Protein AF-V5JFY4-2-F1 (afdb_monomer_lite)

Structure (mmCIF, N/CA/C/O backbone):
data_AF-V5JFY4-2-F1
#
_entry.id   AF-V5JFY4-2-F1
#
loop_
_atom_site.group_PDB
_atom_site.id
_atom_site.type_symbol
_atom_site.label_atom_id
_atom_site.label_alt_id
_atom_site.label_comp_id
_atom_site.label_asym_id
_atom_site.label_entity_id
_atom_site.label_seq_id
_atom_site.pdbx_PDB_ins_code
_atom_site.Cartn_x
_atom_site.Cartn_y
_atom_site.Cartn_z
_atom_site.occupancy
_atom_site.B_iso_or_equiv
_atom_site.auth_seq_id
_atom_site.auth_comp_id
_atom_site.auth_asym_id
_atom_site.auth_atom_id
_atom_site.pdbx_PDB_model_num
ATOM 1 N N . MET A 1 1 ? 25.126 2.711 -32.275 1.00 79.56 1 MET A N 1
ATOM 2 C CA . MET A 1 1 ? 23.949 2.321 -31.471 1.00 79.56 1 MET A CA 1
ATOM 3 C C . MET A 1 1 ? 22.829 3.290 -31.817 1.00 79.56 1 MET A C 1
ATOM 5 O O . MET A 1 1 ? 23.099 4.485 -31.840 1.00 79.56 1 MET A O 1
ATOM 9 N N . LEU A 1 2 ? 21.651 2.792 -32.199 1.00 88.88 2 LEU A N 1
ATOM 10 C CA . LEU A 1 2 ? 20.474 3.613 -32.514 1.00 88.88 2 LEU A CA 1
ATOM 11 C C . LEU A 1 2 ? 19.658 3.813 -31.234 1.00 88.88 2 LEU A C 1
ATOM 13 O O . LEU A 1 2 ? 19.503 2.863 -30.476 1.00 88.88 2 LEU A O 1
ATOM 17 N N . PHE A 1 3 ? 19.175 5.033 -31.010 1.00 90.88 3 PHE A N 1
ATOM 18 C CA . PHE A 1 3 ? 18.247 5.355 -29.928 1.00 90.88 3 PHE A CA 1
ATOM 19 C C . PHE A 1 3 ? 16.815 5.276 -30.460 1.00 90.88 3 PHE A C 1
ATOM 21 O O . PHE A 1 3 ? 16.480 5.947 -31.441 1.00 90.88 3 PHE A O 1
ATOM 28 N N . TYR A 1 4 ? 15.979 4.479 -29.806 1.00 88.69 4 TYR A N 1
ATOM 29 C CA . TYR A 1 4 ? 14.564 4.305 -30.103 1.00 88.69 4 TYR A CA 1
ATOM 30 C C . TYR A 1 4 ? 13.740 4.935 -28.975 1.00 88.69 4 TYR A C 1
ATOM 32 O O . TYR A 1 4 ? 13.555 4.316 -27.929 1.00 88.69 4 TYR A O 1
ATOM 40 N N . PRO A 1 5 ? 13.186 6.149 -29.166 1.00 86.25 5 PRO A N 1
ATOM 41 C CA . PRO A 1 5 ? 12.528 6.898 -28.094 1.00 86.25 5 PRO A CA 1
ATOM 42 C C . PRO A 1 5 ? 11.414 6.138 -27.368 1.00 86.25 5 PRO A C 1
ATOM 44 O O . PRO A 1 5 ? 11.137 6.422 -26.212 1.00 86.25 5 PRO A O 1
ATOM 47 N N . LEU A 1 6 ? 10.762 5.188 -28.038 1.00 82.12 6 LEU A N 1
ATOM 48 C CA . LEU A 1 6 ? 9.670 4.408 -27.468 1.00 82.12 6 LEU A CA 1
ATOM 49 C C . LEU A 1 6 ? 10.151 3.408 -26.408 1.00 82.12 6 LEU A C 1
ATOM 51 O O . LEU A 1 6 ? 9.525 3.296 -25.357 1.00 82.12 6 LEU A O 1
ATOM 55 N N . THR A 1 7 ? 11.247 2.702 -26.686 1.00 86.50 7 THR A N 1
ATOM 56 C CA . THR A 1 7 ? 11.803 1.639 -25.834 1.00 86.50 7 THR A CA 1
ATOM 57 C C . THR A 1 7 ? 12.876 2.159 -24.889 1.00 86.50 7 THR A C 1
ATOM 59 O O . THR A 1 7 ? 13.037 1.607 -23.810 1.00 86.50 7 THR A O 1
ATOM 62 N N . ASP A 1 8 ? 13.576 3.226 -25.279 1.00 87.88 8 ASP A N 1
ATOM 63 C CA . ASP A 1 8 ? 14.792 3.692 -24.607 1.00 87.88 8 ASP A CA 1
ATOM 64 C C . ASP A 1 8 ? 14.541 4.922 -23.719 1.00 87.88 8 ASP A C 1
ATOM 66 O O . ASP A 1 8 ? 15.436 5.367 -22.998 1.00 87.88 8 ASP A O 1
ATOM 70 N N . THR A 1 9 ? 13.339 5.512 -23.767 1.00 87.75 9 THR A N 1
ATOM 71 C CA . THR A 1 9 ? 12.979 6.598 -22.844 1.00 87.75 9 THR A CA 1
ATOM 72 C C . THR A 1 9 ? 12.810 6.068 -21.422 1.00 87.75 9 THR A C 1
ATOM 74 O O . THR A 1 9 ? 12.339 4.954 -21.220 1.00 87.75 9 THR A O 1
ATOM 77 N N . LEU A 1 10 ? 13.158 6.874 -20.423 1.00 88.38 10 LEU A N 1
ATOM 78 C CA . LEU A 1 10 ? 12.886 6.562 -19.025 1.00 88.38 10 LEU A CA 1
ATOM 79 C C . LEU A 1 10 ? 11.553 7.202 -18.626 1.00 88.38 10 LEU A C 1
ATOM 81 O O . LEU A 1 10 ? 11.453 8.428 -18.528 1.00 88.38 10 LEU A O 1
ATOM 85 N N . LEU A 1 11 ? 10.527 6.383 -18.387 1.00 87.44 11 LEU A N 1
ATOM 86 C CA . LEU A 1 11 ? 9.214 6.880 -17.981 1.00 87.44 11 LEU A CA 1
ATOM 87 C C . LEU A 1 11 ? 9.279 7.449 -16.561 1.00 87.44 11 LEU A C 1
ATOM 89 O O . LEU A 1 11 ? 9.535 6.727 -15.596 1.00 87.44 11 LEU A O 1
ATOM 93 N N . GLY A 1 12 ? 9.023 8.752 -16.442 1.00 87.25 12 GLY A N 1
ATOM 94 C CA . GLY A 1 12 ? 8.991 9.446 -15.156 1.00 87.25 12 GLY A CA 1
ATOM 95 C C . GLY A 1 12 ? 7.821 9.011 -14.262 1.00 87.25 12 GLY A C 1
ATOM 96 O O . GLY A 1 12 ? 6.853 8.416 -14.757 1.00 87.25 12 GLY A O 1
ATOM 97 N N . PRO A 1 13 ? 7.888 9.336 -12.960 1.00 90.94 13 PRO A N 1
ATOM 98 C CA . PRO A 1 13 ? 6.873 8.940 -11.995 1.00 90.94 13 PRO A CA 1
ATOM 99 C C . PRO A 1 13 ? 5.524 9.625 -12.268 1.00 90.94 13 PRO A C 1
ATOM 101 O O . PRO A 1 13 ? 5.494 10.779 -12.710 1.00 90.94 13 PRO A O 1
ATOM 104 N N . PRO A 1 14 ? 4.395 8.949 -11.990 1.00 90.19 14 PRO A N 1
ATOM 105 C CA . PRO A 1 14 ? 3.082 9.576 -12.030 1.00 90.19 14 PRO A CA 1
ATOM 106 C C . PRO A 1 14 ? 2.874 10.530 -10.853 1.00 90.19 14 PRO A C 1
ATOM 108 O O . PRO A 1 14 ? 3.540 10.442 -9.821 1.00 90.19 14 PRO A O 1
ATOM 111 N N . VAL A 1 15 ? 1.880 11.405 -10.990 1.00 90.00 15 VAL A N 1
ATOM 112 C CA . VAL A 1 15 ? 1.373 12.198 -9.869 1.00 90.00 15 VAL A CA 1
ATOM 113 C C . VAL A 1 15 ? 0.395 11.330 -9.084 1.00 90.00 15 VAL A C 1
ATOM 115 O O . VAL A 1 15 ? -0.602 10.860 -9.637 1.00 90.00 15 VAL A O 1
ATOM 118 N N . VAL A 1 16 ? 0.681 11.119 -7.802 1.00 92.88 16 VAL A N 1
ATOM 119 C CA . VAL A 1 16 ? -0.110 10.265 -6.912 1.00 92.88 16 VAL A CA 1
ATOM 120 C C . VAL A 1 16 ? -0.730 11.113 -5.810 1.00 92.88 16 VAL A C 1
ATOM 122 O O . VAL A 1 16 ? -0.063 11.948 -5.201 1.00 92.88 16 VAL A O 1
ATOM 125 N N . SER A 1 17 ? -2.011 10.887 -5.532 1.00 91.25 17 SER A N 1
ATOM 126 C CA . SER A 1 17 ? -2.676 11.414 -4.345 1.00 91.25 17 SER A CA 1
ATOM 127 C C . SER A 1 17 ? -3.474 10.321 -3.642 1.00 91.25 17 SER A C 1
ATOM 129 O O . SER A 1 17 ? -4.113 9.476 -4.272 1.00 91.25 17 SER A O 1
ATOM 131 N N . VAL A 1 18 ? -3.411 10.334 -2.310 1.00 89.88 18 VAL A N 1
ATOM 132 C CA . VAL A 1 18 ? -4.139 9.409 -1.441 1.00 89.88 18 VAL A CA 1
ATOM 133 C C . VAL A 1 18 ? -5.014 10.235 -0.513 1.00 89.88 18 VAL A C 1
ATOM 135 O O . VAL A 1 18 ? -4.525 11.117 0.188 1.00 89.88 18 VAL A O 1
ATOM 138 N N . SER A 1 19 ? -6.314 9.963 -0.520 1.00 83.81 19 SER A N 1
ATOM 139 C CA . SER A 1 19 ? -7.289 10.622 0.353 1.00 83.81 19 SER A CA 1
ATOM 140 C C . SER A 1 19 ? -8.072 9.589 1.151 1.00 83.81 19 SER A C 1
ATOM 142 O O . SER A 1 19 ? -8.427 8.547 0.611 1.00 83.81 19 SER A O 1
ATOM 144 N N . GLY A 1 20 ? -8.371 9.864 2.418 1.00 76.31 20 GLY A N 1
ATOM 145 C CA . GLY A 1 20 ? -9.246 8.997 3.210 1.00 76.31 20 GLY A CA 1
ATOM 146 C C . GLY A 1 20 ? -10.721 9.187 2.838 1.00 76.31 20 GLY A C 1
ATOM 147 O O . GLY A 1 20 ? -11.193 10.3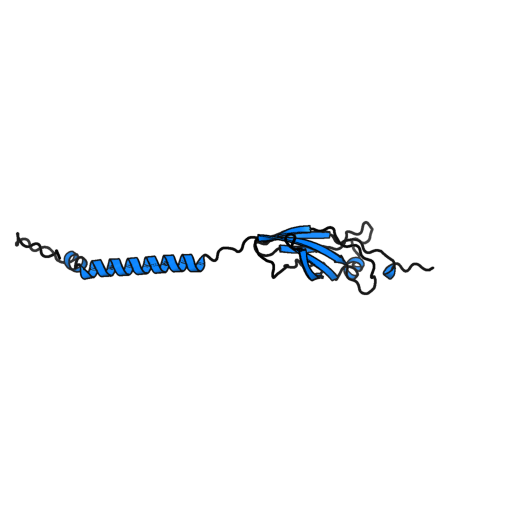17 2.757 1.00 76.31 20 GLY A O 1
ATOM 148 N N . CYS A 1 21 ? -11.460 8.091 2.659 1.00 76.31 21 CYS A N 1
ATOM 149 C CA . CYS A 1 21 ? -12.925 8.048 2.558 1.00 76.31 21 CYS A CA 1
ATOM 150 C C . CYS A 1 21 ? -13.581 7.363 3.772 1.00 76.31 21 CYS A C 1
ATOM 152 O O . CYS A 1 21 ? -14.615 6.714 3.656 1.00 76.31 21 CYS A O 1
ATOM 154 N N . GLY A 1 22 ? -12.977 7.498 4.958 1.00 70.25 22 GLY A N 1
ATOM 155 C CA . GLY A 1 22 ? -13.375 6.767 6.161 1.00 70.25 22 GLY A CA 1
ATOM 156 C C . GLY A 1 22 ? -12.650 5.426 6.216 1.00 70.25 22 GLY A C 1
ATOM 157 O O . GLY A 1 22 ? -11.446 5.386 6.457 1.00 70.25 22 GLY A O 1
ATOM 158 N N . ASN A 1 23 ? -13.346 4.322 5.958 1.00 71.50 23 ASN A N 1
ATOM 159 C CA . ASN A 1 23 ? -12.761 2.974 6.001 1.00 71.50 23 ASN A CA 1
ATOM 160 C C . ASN A 1 23 ? -11.947 2.590 4.749 1.00 71.50 23 ASN A C 1
ATOM 162 O O . ASN A 1 23 ? -11.378 1.503 4.701 1.00 71.50 23 ASN A O 1
ATOM 166 N N . CYS A 1 24 ? -11.895 3.462 3.744 1.00 74.44 24 CYS A N 1
ATOM 167 C CA . CYS A 1 24 ? -11.214 3.225 2.483 1.00 74.44 24 CYS A CA 1
ATOM 168 C C . CYS A 1 24 ? -10.196 4.341 2.205 1.00 74.44 24 CYS A C 1
ATOM 170 O O . CYS A 1 24 ? -10.541 5.517 2.275 1.00 74.44 24 CYS A O 1
ATOM 172 N N . PRO A 1 25 ? -8.932 4.040 1.894 1.00 81.38 25 PRO A N 1
ATOM 173 C CA . PRO A 1 25 ? -8.071 4.991 1.216 1.00 81.38 25 PRO A CA 1
ATOM 174 C C . PRO A 1 25 ? -8.400 4.992 -0.279 1.00 81.38 25 PRO A C 1
ATOM 176 O O . PRO A 1 25 ? -8.478 3.949 -0.935 1.00 81.38 25 PRO A O 1
ATOM 179 N N . LEU A 1 26 ? -8.607 6.190 -0.807 1.00 88.62 26 LEU A N 1
ATOM 180 C CA . LEU A 1 26 ? -8.894 6.464 -2.202 1.00 88.62 26 LEU A CA 1
ATOM 181 C C . LEU A 1 26 ? -7.614 6.939 -2.883 1.00 88.62 26 LEU A C 1
ATOM 183 O O . LEU A 1 26 ? -7.055 7.976 -2.519 1.00 88.62 26 LEU A O 1
ATOM 187 N N . LEU A 1 27 ? -7.169 6.165 -3.863 1.00 92.06 27 LEU A N 1
ATOM 188 C CA . LEU A 1 27 ? -5.982 6.416 -4.660 1.00 92.06 27 LEU A CA 1
ATOM 189 C C . LEU A 1 27 ? -6.375 7.086 -5.973 1.00 92.06 27 LEU A C 1
ATOM 191 O O . LEU A 1 27 ? -7.241 6.598 -6.701 1.00 92.06 27 LEU A O 1
ATOM 195 N N . GLN A 1 28 ? -5.700 8.177 -6.303 1.00 91.75 28 GLN A N 1
ATOM 196 C CA . GLN A 1 28 ? -5.807 8.821 -7.601 1.00 91.75 28 GLN A CA 1
ATOM 197 C C . GLN A 1 28 ? -4.414 8.933 -8.219 1.00 91.75 28 GLN A C 1
ATOM 199 O O . GLN A 1 28 ? -3.478 9.448 -7.609 1.00 91.75 28 GLN A O 1
ATOM 204 N N . VAL A 1 29 ? -4.292 8.430 -9.445 1.00 90.50 29 VAL A N 1
ATOM 205 C CA . VAL A 1 29 ? -3.043 8.409 -10.209 1.00 90.50 29 VAL A CA 1
ATOM 206 C C . VAL A 1 29 ? -3.264 9.193 -11.487 1.00 90.50 29 VAL A C 1
ATOM 208 O O . VAL A 1 29 ? -4.189 8.906 -12.236 1.00 90.50 29 VAL A O 1
ATOM 211 N N . THR A 1 30 ? -2.427 10.193 -11.733 1.00 86.62 30 THR A N 1
ATOM 212 C CA . THR A 1 30 ? -2.484 11.027 -12.939 1.00 86.62 30 THR A CA 1
ATOM 213 C C . THR A 1 30 ? -1.150 10.919 -13.683 1.00 86.62 30 THR A C 1
ATOM 215 O O . THR A 1 30 ? -0.108 10.808 -13.024 1.00 86.62 30 THR A O 1
ATOM 218 N N . PRO A 1 31 ? -1.125 10.956 -15.030 1.00 82.50 31 PRO A N 1
ATOM 219 C CA . PRO A 1 31 ? 0.129 10.928 -15.768 1.00 82.50 31 PRO A CA 1
ATOM 220 C C . PRO A 1 31 ? 0.985 12.146 -15.403 1.00 82.50 31 PRO A C 1
ATOM 222 O O . PRO A 1 31 ? 0.440 13.183 -15.004 1.00 82.50 31 PRO A O 1
ATOM 225 N N . PRO A 1 32 ? 2.314 12.068 -15.560 1.00 80.94 32 PRO A N 1
ATOM 226 C CA . PRO A 1 32 ? 3.163 13.229 -15.351 1.00 80.94 32 PRO A CA 1
ATOM 227 C C . PRO A 1 32 ? 2.759 14.363 -16.299 1.00 80.94 32 PRO A C 1
ATOM 229 O O . PRO A 1 32 ? 2.507 14.153 -17.488 1.00 80.94 32 PRO A O 1
ATOM 232 N N . THR A 1 33 ? 2.724 15.589 -15.778 1.00 70.94 33 THR A N 1
ATOM 233 C CA . THR A 1 33 ? 2.474 16.778 -16.596 1.00 70.94 33 THR A CA 1
ATOM 234 C C . THR A 1 33 ? 3.612 16.938 -17.602 1.00 70.94 33 THR A C 1
ATOM 236 O O . THR A 1 33 ? 4.733 17.289 -17.228 1.00 70.94 33 THR A O 1
ATOM 239 N N . SER A 1 34 ? 3.340 16.720 -18.890 1.00 64.25 34 SER A N 1
ATOM 240 C CA . SER A 1 34 ? 4.312 16.999 -19.947 1.00 64.25 34 SER A CA 1
ATOM 241 C C . SER A 1 34 ? 4.598 18.503 -19.984 1.00 64.25 34 SER A C 1
ATOM 243 O O . SER A 1 34 ? 3.703 19.306 -20.263 1.00 64.25 34 SER A O 1
ATOM 245 N N . ARG A 1 35 ? 5.844 18.909 -19.715 1.00 56.47 35 ARG A N 1
ATOM 246 C CA . ARG A 1 35 ? 6.297 20.288 -19.946 1.00 56.47 35 ARG A CA 1
ATOM 247 C C . ARG A 1 35 ? 6.545 20.461 -21.448 1.00 56.47 35 ARG A C 1
ATOM 249 O O . ARG A 1 35 ? 7.642 20.205 -21.924 1.00 56.47 35 ARG A O 1
ATOM 256 N N . GLY A 1 36 ? 5.514 20.822 -22.209 1.00 55.69 36 GLY A N 1
ATOM 257 C CA . GLY A 1 36 ? 5.629 21.025 -23.655 1.00 55.69 36 GLY A CA 1
ATOM 258 C C . GLY A 1 36 ? 4.281 21.174 -24.357 1.00 55.69 36 GLY A C 1
ATOM 259 O O . GLY A 1 36 ? 3.229 20.985 -23.749 1.00 55.69 36 GLY A O 1
ATOM 260 N N . LEU A 1 37 ? 4.323 21.491 -25.655 1.00 50.97 37 LEU A N 1
ATOM 261 C CA . LEU A 1 37 ? 3.182 21.776 -26.545 1.00 50.97 37 LEU A CA 1
ATOM 262 C C . LEU A 1 37 ? 2.147 20.627 -26.672 1.00 50.97 37 LEU A C 1
ATOM 264 O O . LEU A 1 37 ? 1.127 20.775 -27.334 1.00 50.97 37 LEU A O 1
ATOM 268 N N . GLN A 1 38 ? 2.378 19.491 -26.012 1.00 51.78 38 GLN A N 1
ATOM 269 C CA . GLN A 1 38 ? 1.535 18.292 -25.999 1.00 51.78 38 GLN A CA 1
ATOM 270 C C . GLN A 1 38 ? 0.333 18.367 -25.041 1.00 51.78 38 G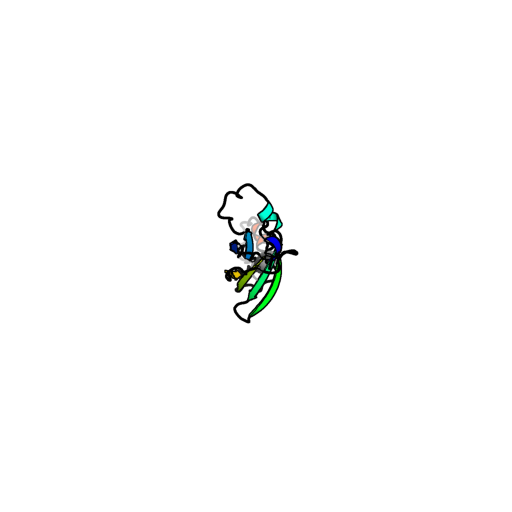LN A C 1
ATOM 272 O O . GLN A 1 38 ? -0.224 17.343 -24.659 1.00 51.78 38 GLN A O 1
ATOM 277 N N . ARG A 1 39 ? -0.121 19.568 -24.663 1.00 50.62 39 ARG A N 1
ATOM 278 C CA . ARG A 1 39 ? -1.284 19.721 -23.772 1.00 50.62 39 ARG A CA 1
ATOM 279 C C . ARG A 1 39 ? -2.601 19.242 -24.408 1.00 50.62 39 ARG A C 1
ATOM 281 O O . ARG A 1 39 ? -3.551 18.993 -23.677 1.00 50.62 39 ARG A O 1
ATOM 288 N N . SER A 1 40 ? -2.653 19.103 -25.737 1.00 47.69 40 SER A N 1
ATOM 289 C CA . SER A 1 40 ? -3.842 18.670 -26.492 1.00 47.69 40 SER A CA 1
ATOM 290 C C . SER A 1 40 ? -3.726 17.289 -27.143 1.00 47.69 40 SER A C 1
ATOM 292 O O . SER A 1 40 ? -4.683 16.835 -27.765 1.00 47.69 40 SER A O 1
ATOM 294 N N . LEU A 1 41 ? -2.583 16.610 -27.024 1.00 52.53 41 LEU A N 1
ATOM 295 C CA . LEU A 1 41 ? -2.355 15.340 -27.702 1.00 52.53 41 LEU A CA 1
ATOM 296 C C . LEU A 1 41 ? -2.325 14.202 -26.679 1.00 52.53 41 LEU A C 1
ATOM 298 O O . LEU A 1 41 ? -1.495 14.143 -25.775 1.00 52.53 41 LEU A O 1
ATOM 302 N N . SER A 1 42 ? -3.232 13.262 -26.908 1.00 57.25 42 SER A N 1
ATOM 303 C CA . SER A 1 42 ? -3.473 11.985 -26.241 1.00 57.25 42 SER A CA 1
ATOM 304 C C . SER A 1 42 ? -2.344 10.927 -26.214 1.00 57.25 42 SER A C 1
ATOM 306 O O . SER A 1 42 ? -2.562 9.924 -25.532 1.00 57.25 42 SER A O 1
ATOM 308 N N . PRO A 1 43 ? -1.147 11.053 -26.845 1.00 56.12 43 PRO A N 1
ATOM 309 C CA . PRO A 1 43 ? -0.129 10.002 -26.757 1.00 56.12 43 PRO A CA 1
ATOM 310 C C . PRO A 1 43 ? 0.312 9.688 -25.327 1.00 56.12 43 PRO A C 1
ATOM 312 O O . PRO A 1 43 ? 0.520 8.525 -24.999 1.00 56.12 43 PRO A O 1
ATOM 315 N N . THR A 1 44 ? 0.396 10.690 -24.445 1.00 58.75 44 THR A N 1
ATOM 316 C CA . THR A 1 44 ? 0.751 10.461 -23.035 1.00 58.75 44 THR A CA 1
ATOM 317 C C . THR A 1 44 ? -0.284 9.593 -22.322 1.00 58.75 44 THR A C 1
ATOM 319 O O . THR A 1 44 ? 0.096 8.751 -21.517 1.00 58.75 44 THR A O 1
ATOM 322 N N . GLN A 1 45 ? -1.571 9.698 -22.668 1.00 61.75 45 GLN A N 1
ATOM 323 C CA . GLN A 1 45 ? -2.601 8.814 -22.113 1.00 61.75 45 GLN A CA 1
ATOM 324 C C . GLN A 1 45 ? -2.473 7.367 -22.601 1.00 61.75 45 GLN A C 1
ATOM 326 O O . GLN A 1 45 ? -2.798 6.454 -21.846 1.00 61.75 45 GLN A O 1
ATOM 331 N N . LEU A 1 46 ? -1.985 7.135 -23.828 1.00 65.75 46 LEU A N 1
ATOM 332 C CA . LEU A 1 46 ? -1.719 5.771 -24.298 1.00 65.75 46 LEU A CA 1
ATOM 333 C C . LEU A 1 46 ? -0.553 5.126 -23.541 1.00 65.75 46 LEU A C 1
ATOM 335 O O . LEU A 1 46 ? -0.642 3.950 -23.195 1.00 65.75 46 LEU A O 1
ATOM 339 N N . TYR A 1 47 ? 0.511 5.885 -23.259 1.00 71.44 47 TYR A N 1
ATOM 340 C CA . TYR A 1 47 ? 1.670 5.370 -22.521 1.00 71.44 47 TYR A CA 1
ATOM 341 C C . TYR A 1 47 ? 1.372 5.153 -21.040 1.00 71.44 47 TYR A C 1
ATOM 343 O O . TYR A 1 47 ? 1.772 4.150 -20.463 1.00 71.44 47 TYR A O 1
ATOM 351 N N . TYR A 1 48 ? 0.628 6.069 -20.432 1.00 77.50 48 TYR A N 1
ATOM 352 C CA . TYR A 1 48 ? 0.328 6.063 -19.006 1.00 77.50 48 TYR A CA 1
ATOM 353 C C . TYR A 1 48 ? -1.089 5.544 -18.734 1.00 77.50 48 TYR A C 1
ATOM 355 O O . TYR A 1 48 ? -1.826 6.131 -17.950 1.00 77.50 48 TYR A O 1
ATOM 363 N N . ARG A 1 49 ? -1.506 4.459 -19.403 1.00 81.44 49 ARG A N 1
ATOM 364 C CA . ARG A 1 49 ? -2.851 3.880 -19.217 1.00 81.44 49 ARG A CA 1
ATOM 365 C C . ARG A 1 49 ? -2.937 2.979 -17.987 1.00 81.44 49 ARG A C 1
ATOM 367 O O . ARG A 1 49 ? -3.963 2.970 -17.306 1.00 81.44 49 ARG A O 1
ATOM 374 N N . GLN A 1 50 ? -1.883 2.206 -17.742 1.00 88.31 50 GLN A N 1
ATOM 375 C CA . GLN A 1 50 ? -1.812 1.208 -16.683 1.00 88.31 50 GLN A CA 1
ATOM 376 C C . GLN A 1 50 ? -0.632 1.497 -15.765 1.00 88.31 50 GLN A C 1
ATOM 378 O O . GLN A 1 50 ? 0.449 1.887 -16.208 1.00 88.31 50 GLN A O 1
ATOM 383 N N . PHE A 1 51 ? -0.845 1.264 -14.479 1.00 91.50 51 PHE A N 1
ATOM 384 C CA . PHE A 1 51 ? 0.192 1.345 -13.469 1.00 91.50 51 PHE A CA 1
ATOM 385 C C . PHE A 1 51 ? 0.096 0.152 -12.533 1.00 91.50 51 PHE A C 1
ATOM 387 O O . PHE A 1 51 ? -0.987 -0.380 -12.277 1.00 91.50 51 PHE A O 1
ATOM 394 N N . THR A 1 52 ? 1.239 -0.207 -11.971 1.00 93.88 52 THR A N 1
ATOM 395 C CA . THR A 1 52 ? 1.329 -1.121 -10.842 1.00 93.88 52 THR A CA 1
ATOM 396 C C . THR A 1 52 ? 1.408 -0.287 -9.572 1.00 93.88 52 THR A C 1
ATOM 398 O O . THR A 1 52 ? 2.335 0.503 -9.398 1.00 93.88 52 THR A O 1
ATOM 401 N N . CYS A 1 53 ? 0.435 -0.454 -8.683 1.00 94.88 53 CYS A N 1
ATOM 402 C CA . CYS A 1 53 ? 0.432 0.140 -7.354 1.00 94.88 53 CYS A CA 1
ATOM 403 C C . CYS A 1 53 ? 0.880 -0.910 -6.337 1.00 94.88 53 CYS A C 1
ATOM 405 O O . CYS A 1 53 ? 0.196 -1.913 -6.131 1.00 94.88 53 CYS A O 1
ATOM 407 N N . LYS A 1 54 ? 2.017 -0.667 -5.691 1.00 96.50 54 LYS A N 1
ATOM 408 C CA . LYS A 1 54 ? 2.531 -1.464 -4.581 1.00 96.50 54 LYS A CA 1
ATOM 409 C C . LYS A 1 54 ? 2.087 -0.829 -3.269 1.00 96.50 54 LYS A C 1
ATOM 411 O O . LYS A 1 54 ? 2.443 0.312 -2.986 1.00 96.50 54 LYS A O 1
ATOM 416 N N . VAL A 1 55 ? 1.330 -1.570 -2.473 1.00 95.19 55 VAL A N 1
ATOM 417 C CA . VAL A 1 55 ? 0.819 -1.140 -1.168 1.00 95.19 55 VAL A CA 1
ATOM 418 C C . VAL A 1 55 ? 1.608 -1.869 -0.090 1.00 95.19 55 VAL A C 1
ATOM 420 O O . VAL A 1 55 ? 1.703 -3.094 -0.133 1.00 95.19 55 VAL A O 1
ATOM 423 N N . ARG A 1 56 ? 2.182 -1.137 0.867 1.00 96.06 56 ARG A N 1
ATOM 424 C CA . ARG A 1 56 ? 2.975 -1.692 1.973 1.00 96.06 56 ARG A CA 1
ATOM 425 C C . ARG A 1 56 ? 2.462 -1.168 3.312 1.00 96.06 56 ARG A C 1
ATOM 427 O O . ARG A 1 56 ? 2.401 0.043 3.511 1.00 96.06 56 ARG A O 1
ATOM 434 N N . ARG A 1 57 ? 2.158 -2.069 4.247 1.00 94.62 57 ARG A N 1
ATOM 435 C CA . ARG A 1 57 ? 1.849 -1.736 5.645 1.00 94.62 57 ARG A CA 1
ATOM 436 C C . ARG A 1 57 ? 3.132 -1.329 6.368 1.00 94.62 57 ARG A C 1
ATOM 438 O O . ARG A 1 57 ? 4.133 -2.045 6.295 1.00 94.62 57 ARG A O 1
ATOM 445 N N . THR A 1 58 ? 3.123 -0.199 7.072 1.00 94.75 58 THR A N 1
ATOM 446 C CA . THR A 1 58 ? 4.347 0.321 7.713 1.00 94.75 58 THR A CA 1
ATOM 447 C C . THR A 1 58 ? 4.772 -0.501 8.928 1.00 94.75 58 THR A C 1
ATOM 449 O O . THR A 1 58 ? 5.966 -0.709 9.128 1.00 94.75 58 THR A O 1
ATOM 452 N N . ARG A 1 59 ? 3.802 -1.046 9.677 1.00 94.06 59 ARG A N 1
ATOM 453 C CA . ARG A 1 59 ? 4.019 -1.791 10.930 1.00 94.06 59 ARG A CA 1
ATOM 454 C C . ARG A 1 59 ? 4.864 -3.060 10.783 1.00 94.06 59 ARG A C 1
ATOM 456 O O . ARG A 1 59 ? 5.725 -3.305 11.619 1.00 94.06 59 ARG A O 1
ATOM 463 N N . ASP A 1 60 ? 4.583 -3.887 9.780 1.00 94.88 60 ASP A N 1
ATOM 464 C CA . ASP A 1 60 ? 5.220 -5.203 9.601 1.00 94.88 60 ASP A CA 1
ATOM 465 C C . ASP A 1 60 ? 5.859 -5.393 8.219 1.00 94.88 60 ASP A C 1
ATOM 467 O O . ASP A 1 60 ? 6.543 -6.382 7.972 1.00 94.88 60 ASP A O 1
ATOM 471 N N . GLY A 1 61 ? 5.635 -4.452 7.301 1.00 95.06 61 GLY A N 1
ATOM 472 C CA . GLY A 1 61 ? 6.145 -4.527 5.944 1.00 95.06 61 GLY A CA 1
ATOM 473 C C . GLY A 1 61 ? 5.391 -5.468 5.010 1.00 95.06 61 GLY A C 1
ATOM 474 O O . GLY A 1 61 ? 5.855 -5.648 3.881 1.00 95.06 61 GLY A O 1
ATOM 475 N N . SER A 1 62 ? 4.252 -6.030 5.434 1.00 95.19 62 SER A N 1
ATOM 476 C CA . SER A 1 62 ? 3.366 -6.785 4.542 1.00 95.19 62 SER A CA 1
ATOM 477 C C . SER A 1 62 ? 2.977 -5.924 3.343 1.00 95.19 62 SER A C 1
ATOM 479 O O . SER A 1 62 ? 2.732 -4.721 3.467 1.00 95.19 62 SER A O 1
ATOM 481 N N . GLN A 1 63 ? 2.991 -6.522 2.154 1.00 96.06 63 GLN A N 1
ATOM 482 C CA . GLN A 1 63 ? 2.796 -5.784 0.915 1.00 96.06 63 GLN A CA 1
ATOM 483 C C . GLN A 1 63 ? 2.046 -6.613 -0.121 1.00 96.06 63 GLN A C 1
ATOM 485 O O . GLN A 1 63 ? 2.188 -7.835 -0.176 1.00 96.06 63 GLN A O 1
ATOM 490 N N . PHE A 1 64 ? 1.304 -5.930 -0.980 1.00 95.88 64 PHE A N 1
ATOM 491 C CA . PHE A 1 64 ? 0.666 -6.507 -2.157 1.00 95.88 64 PHE A CA 1
ATOM 492 C C . PHE A 1 64 ? 0.732 -5.516 -3.320 1.00 95.88 64 PHE A C 1
ATOM 494 O O . PHE A 1 64 ? 0.996 -4.327 -3.127 1.00 95.88 64 PHE A O 1
ATOM 501 N N . SER A 1 65 ? 0.499 -6.012 -4.531 1.00 95.38 65 SER A N 1
ATOM 502 C CA . SER A 1 65 ? 0.456 -5.192 -5.740 1.00 95.38 65 SER A CA 1
ATOM 503 C C . SER A 1 65 ? -0.914 -5.290 -6.392 1.00 95.38 65 SER A C 1
ATOM 505 O O . SER A 1 65 ? -1.518 -6.361 -6.418 1.00 95.38 65 SER A O 1
ATOM 507 N N . MET A 1 66 ? -1.388 -4.179 -6.942 1.00 93.56 66 MET A N 1
ATOM 508 C CA . MET A 1 66 ? -2.630 -4.109 -7.705 1.00 93.56 66 MET A CA 1
ATOM 509 C C . MET A 1 66 ? -2.453 -3.250 -8.956 1.00 93.56 66 MET A C 1
ATOM 511 O O . MET A 1 66 ? -1.607 -2.357 -8.996 1.00 93.56 66 MET A O 1
ATOM 515 N N . TRP A 1 67 ? -3.267 -3.510 -9.974 1.00 92.25 67 TRP A N 1
ATOM 516 C CA . TRP A 1 67 ? -3.312 -2.701 -11.188 1.00 92.25 67 TRP A CA 1
ATOM 517 C C . TRP A 1 67 ? -4.225 -1.495 -10.990 1.00 92.25 67 TRP A C 1
ATOM 519 O O . TRP A 1 67 ? -5.310 -1.632 -10.424 1.00 92.25 67 TRP A O 1
ATOM 529 N N . VAL A 1 68 ? -3.800 -0.327 -11.472 1.00 91.75 68 VAL A N 1
ATOM 530 C CA . VAL A 1 68 ? -4.585 0.916 -11.424 1.00 91.75 68 VAL A CA 1
ATOM 531 C C . VAL A 1 68 ? -4.531 1.653 -12.760 1.00 91.75 68 VAL A C 1
ATOM 533 O O . VAL A 1 68 ? -3.571 1.517 -13.524 1.00 91.75 68 VAL A O 1
ATOM 536 N N . THR A 1 69 ? -5.576 2.422 -13.056 1.00 88.38 69 THR A N 1
ATOM 537 C CA . THR A 1 69 ? -5.735 3.182 -14.305 1.00 88.38 69 THR A CA 1
ATOM 538 C C . THR A 1 69 ? -5.698 4.688 -14.038 1.00 88.38 69 THR A C 1
ATOM 540 O O . THR A 1 69 ? -6.032 5.155 -12.952 1.00 88.38 69 THR A O 1
ATOM 543 N N . SER A 1 70 ? -5.272 5.477 -15.030 1.00 77.00 70 SER A N 1
ATOM 544 C CA . SER A 1 70 ? -4.902 6.892 -14.835 1.00 77.00 70 SER A CA 1
ATOM 545 C C . SER A 1 70 ? -6.037 7.905 -14.652 1.00 77.00 70 SER A C 1
ATOM 547 O O . SER A 1 70 ? -5.786 9.111 -14.611 1.00 77.00 70 SER A O 1
ATOM 549 N N . THR A 1 71 ? -7.287 7.466 -14.667 1.00 70.69 71 THR A N 1
ATOM 550 C CA . THR A 1 71 ? -8.441 8.372 -14.805 1.00 70.69 71 THR A CA 1
ATOM 551 C C . THR A 1 71 ? -9.479 8.142 -13.718 1.00 70.69 71 THR A C 1
ATOM 553 O O . THR A 1 71 ? -10.298 9.018 -13.451 1.00 70.69 71 THR A O 1
ATOM 556 N N . GLU A 1 72 ? -9.411 7.004 -13.034 1.00 78.88 72 GLU A N 1
ATOM 557 C CA . GLU A 1 72 ? -10.410 6.600 -12.059 1.00 78.88 72 GLU A CA 1
ATOM 558 C C . GLU A 1 72 ? -9.824 6.617 -10.653 1.00 78.88 72 GLU A C 1
ATOM 560 O O . GLU A 1 72 ? -8.715 6.146 -10.388 1.00 78.88 72 GLU A O 1
ATOM 565 N N . LYS A 1 73 ? -10.602 7.170 -9.724 1.00 87.25 73 LYS A N 1
ATOM 566 C CA . LYS A 1 73 ? -10.306 7.068 -8.300 1.00 87.25 73 LYS A CA 1
ATOM 567 C C . LYS A 1 73 ? -10.484 5.609 -7.897 1.00 87.25 73 LYS A C 1
ATOM 569 O O . LYS A 1 73 ? -11.593 5.084 -7.947 1.00 87.25 73 LYS A O 1
ATOM 574 N N . THR A 1 74 ? -9.394 4.963 -7.513 1.00 89.56 74 THR A N 1
ATOM 575 C CA . THR A 1 74 ? -9.388 3.546 -7.159 1.00 89.56 74 THR A CA 1
ATOM 576 C C . THR A 1 74 ? -9.443 3.394 -5.646 1.00 89.56 74 THR A C 1
ATOM 578 O O . THR A 1 74 ? -8.649 3.991 -4.920 1.00 89.56 74 THR A O 1
ATOM 581 N N . VAL A 1 75 ? -10.379 2.587 -5.156 1.00 88.75 75 VAL A N 1
ATOM 582 C CA . VAL A 1 75 ? -10.459 2.240 -3.734 1.00 88.75 75 VAL A CA 1
ATOM 583 C C . VAL A 1 75 ? -9.485 1.102 -3.440 1.00 88.75 75 VAL A C 1
ATOM 585 O O . VAL A 1 75 ? -9.572 0.039 -4.055 1.00 88.75 75 VAL A O 1
ATOM 588 N N . ILE A 1 76 ? -8.584 1.302 -2.476 1.00 90.06 76 ILE A N 1
ATOM 589 C CA . ILE A 1 76 ? -7.712 0.231 -1.983 1.00 90.06 76 ILE A CA 1
ATOM 590 C C . ILE A 1 76 ? -8.478 -0.541 -0.904 1.00 90.06 76 ILE A C 1
ATOM 592 O O . ILE A 1 76 ? -8.606 -0.090 0.234 1.00 90.06 76 ILE A O 1
ATOM 596 N N . GLY A 1 77 ? -9.047 -1.683 -1.288 1.00 85.94 77 GLY A N 1
ATOM 597 C CA . GLY A 1 77 ? -9.840 -2.530 -0.397 1.00 85.94 77 GLY A CA 1
ATOM 598 C C . GLY A 1 77 ? -9.006 -3.448 0.501 1.00 85.94 77 GLY A C 1
ATOM 599 O O . GLY A 1 77 ? -7.798 -3.587 0.327 1.00 85.94 77 GLY A O 1
ATOM 600 N N . TYR A 1 78 ? -9.695 -4.127 1.424 1.00 84.44 78 TYR A N 1
ATOM 601 C CA . TYR A 1 78 ? -9.156 -5.223 2.249 1.00 84.44 78 TYR A CA 1
ATOM 602 C C . TYR A 1 78 ? -7.965 -4.849 3.146 1.00 84.44 78 TYR A C 1
ATOM 604 O O . TYR A 1 78 ? -7.101 -5.678 3.423 1.00 84.44 78 TYR A O 1
ATOM 612 N N . LEU A 1 79 ? -7.928 -3.604 3.618 1.00 89.38 79 LEU A N 1
ATOM 613 C CA . LEU A 1 79 ? -6.908 -3.134 4.550 1.00 89.38 79 LEU A CA 1
ATOM 614 C C . LEU A 1 79 ? -7.359 -3.303 6.003 1.00 89.38 79 LEU A C 1
ATOM 616 O O . LEU A 1 79 ? -8.534 -3.136 6.328 1.00 89.38 79 LEU A O 1
ATOM 620 N N . GLU A 1 80 ? -6.404 -3.595 6.885 1.00 88.44 80 GLU A N 1
ATOM 621 C CA . GLU A 1 80 ? -6.628 -3.573 8.333 1.00 88.44 80 GLU A CA 1
ATOM 622 C C . GLU A 1 80 ? -6.969 -2.143 8.799 1.00 88.44 80 GLU A C 1
ATOM 624 O O . GLU A 1 80 ? -6.188 -1.234 8.504 1.00 88.44 80 GLU A O 1
ATOM 629 N N . PRO A 1 81 ? -8.080 -1.938 9.529 1.00 88.62 81 PRO A N 1
ATOM 630 C CA . PRO A 1 81 ? -8.467 -0.641 10.086 1.00 88.62 81 PRO A CA 1
ATOM 631 C C . PRO A 1 81 ? -7.469 -0.109 11.123 1.00 88.62 81 PRO A C 1
ATOM 633 O O . PRO A 1 81 ? -6.930 -0.868 11.924 1.00 88.62 81 PRO A O 1
ATOM 636 N N . GLY A 1 82 ? -7.267 1.211 11.162 1.00 87.38 82 GLY A N 1
ATOM 637 C CA . GLY A 1 82 ? -6.364 1.860 12.121 1.00 87.38 82 GLY A CA 1
ATOM 638 C C . GLY A 1 82 ? -4.870 1.633 11.854 1.00 87.38 82 GLY A C 1
ATOM 639 O O . GLY A 1 82 ? -4.046 1.943 12.713 1.00 87.38 82 GLY A O 1
ATOM 640 N N . ALA A 1 83 ? -4.508 1.103 10.684 1.00 90.50 83 ALA A N 1
ATOM 641 C CA . ALA A 1 83 ? -3.125 0.903 10.261 1.00 90.50 83 ALA A CA 1
ATOM 642 C C . ALA A 1 83 ? -2.712 1.885 9.152 1.00 90.50 83 ALA A C 1
ATOM 644 O O . ALA A 1 83 ? -3.535 2.315 8.335 1.00 90.50 83 ALA A O 1
ATOM 645 N N . GLU A 1 84 ? -1.422 2.219 9.119 1.00 92.06 84 GLU A N 1
ATOM 646 C CA . GLU A 1 84 ? -0.809 3.063 8.093 1.00 92.06 84 GLU A CA 1
ATOM 647 C C . GLU A 1 84 ? -0.264 2.222 6.936 1.00 92.06 84 GLU A C 1
ATOM 649 O O . GLU A 1 84 ? 0.430 1.213 7.121 1.00 92.06 84 GLU A O 1
ATOM 654 N N . TYR A 1 85 ? -0.568 2.681 5.726 1.00 93.19 85 TYR A N 1
ATOM 655 C CA . TYR A 1 85 ? -0.105 2.083 4.485 1.00 93.19 85 TYR A CA 1
ATOM 656 C C . TYR A 1 85 ? 0.574 3.140 3.631 1.00 93.19 85 TYR A C 1
ATOM 658 O O . TYR A 1 85 ? 0.059 4.247 3.484 1.00 93.19 85 TYR A O 1
ATOM 666 N N . CYS A 1 86 ? 1.698 2.770 3.026 1.00 94.69 86 CYS A N 1
ATOM 667 C CA . CYS A 1 86 ? 2.376 3.566 2.016 1.00 94.69 86 CYS A CA 1
ATOM 668 C C . CYS A 1 86 ? 2.179 2.930 0.642 1.00 94.69 86 CYS A C 1
ATOM 670 O O . CYS A 1 86 ? 2.317 1.713 0.483 1.00 94.69 86 CYS A O 1
ATOM 672 N N . VAL A 1 87 ? 1.863 3.761 -0.347 1.00 95.19 87 VAL A N 1
ATOM 673 C CA . VAL A 1 87 ? 1.668 3.340 -1.734 1.00 95.19 87 VAL A CA 1
ATOM 674 C C . VAL A 1 87 ? 2.781 3.879 -2.619 1.00 95.19 87 VAL A C 1
ATOM 676 O O . VAL A 1 87 ? 3.184 5.035 -2.499 1.00 95.19 87 VAL A O 1
ATOM 679 N N . THR A 1 88 ? 3.249 3.037 -3.531 1.00 96.56 88 THR A N 1
ATOM 680 C CA . THR A 1 88 ? 4.238 3.374 -4.555 1.00 96.56 88 THR A CA 1
ATOM 681 C C . THR A 1 88 ? 3.676 2.966 -5.908 1.00 96.56 88 THR A C 1
ATOM 683 O O . THR A 1 88 ? 3.270 1.816 -6.082 1.00 96.56 88 THR A O 1
ATOM 686 N N . VAL A 1 89 ? 3.636 3.892 -6.864 1.00 95.06 89 VAL A N 1
ATOM 687 C CA . VAL A 1 89 ? 3.000 3.666 -8.167 1.00 95.06 89 VAL A CA 1
ATOM 688 C C . VAL A 1 89 ? 4.039 3.715 -9.279 1.00 95.06 89 VAL A C 1
ATOM 690 O O . VAL A 1 89 ? 4.804 4.671 -9.384 1.00 95.06 89 VAL A O 1
ATOM 693 N N . THR A 1 90 ? 4.038 2.700 -10.139 1.00 93.88 90 THR A N 1
ATOM 694 C CA . THR A 1 90 ? 4.980 2.562 -11.254 1.00 93.88 90 THR A CA 1
ATOM 695 C C . THR A 1 90 ? 4.222 2.453 -12.578 1.00 93.88 90 THR A C 1
ATOM 697 O O . THR A 1 90 ? 3.324 1.612 -12.683 1.00 93.88 90 THR A O 1
ATOM 700 N N . PRO A 1 91 ? 4.558 3.259 -13.603 1.00 91.00 91 PRO A N 1
ATOM 701 C CA . PRO A 1 91 ? 4.006 3.105 -14.948 1.00 91.00 91 PRO A CA 1
ATOM 702 C C . PRO A 1 91 ? 4.228 1.690 -15.480 1.00 91.00 91 PRO A C 1
ATOM 704 O O . PRO A 1 91 ? 5.307 1.124 -15.334 1.00 91.00 91 PRO A O 1
ATOM 707 N N . SER A 1 92 ? 3.205 1.100 -16.085 1.00 88.56 92 SER A N 1
ATOM 708 C CA . SER A 1 92 ? 3.277 -0.249 -16.640 1.00 88.56 92 SER A CA 1
ATOM 709 C C . SER A 1 92 ? 2.914 -0.204 -18.113 1.00 88.56 92 SER A C 1
ATOM 711 O O . SER A 1 92 ? 1.775 0.082 -18.474 1.00 88.56 92 SER A O 1
ATOM 713 N N . THR A 1 93 ? 3.902 -0.464 -18.968 1.00 83.75 93 THR A N 1
ATOM 714 C CA . THR A 1 93 ? 3.733 -0.427 -20.423 1.00 83.75 93 THR A CA 1
ATOM 715 C C . THR A 1 93 ? 4.315 -1.686 -21.051 1.00 83.75 93 THR A C 1
ATOM 717 O O . THR A 1 93 ? 5.288 -2.242 -20.549 1.00 83.75 93 THR A O 1
ATOM 720 N N . SER A 1 94 ? 3.733 -2.137 -22.161 1.00 83.06 94 SER A N 1
ATOM 721 C CA . SER A 1 94 ? 4.234 -3.289 -22.920 1.00 83.06 94 SER A CA 1
ATOM 722 C C . SER A 1 94 ? 5.447 -2.961 -23.793 1.00 83.06 94 SER A C 1
ATOM 724 O O . SER A 1 94 ? 6.140 -3.870 -24.235 1.00 83.06 94 SER A O 1
ATOM 726 N N . PHE A 1 95 ? 5.679 -1.679 -24.086 1.00 81.94 95 PHE A N 1
ATOM 727 C CA . PHE A 1 95 ? 6.688 -1.235 -25.054 1.00 81.94 95 PHE A CA 1
ATOM 728 C C . PHE A 1 95 ? 7.961 -0.712 -24.397 1.00 81.94 95 PHE A C 1
ATOM 730 O O . PHE A 1 95 ? 8.991 -0.627 -25.056 1.00 81.94 95 PHE A O 1
ATOM 737 N N . ASN A 1 96 ? 7.893 -0.349 -23.118 1.00 84.06 96 ASN A N 1
ATOM 738 C CA . ASN A 1 96 ? 9.000 0.253 -22.402 1.00 84.06 96 ASN A CA 1
ATOM 739 C C . ASN A 1 96 ? 9.104 -0.323 -20.978 1.00 84.06 96 ASN A C 1
ATOM 741 O O . ASN A 1 96 ? 8.202 -0.089 -20.164 1.00 84.06 96 ASN A O 1
ATOM 745 N N . PRO A 1 97 ? 10.183 -1.067 -20.665 1.00 84.56 97 PRO A N 1
ATOM 746 C CA . PRO A 1 97 ? 10.412 -1.616 -19.331 1.00 84.56 97 PRO A CA 1
ATOM 747 C C . PRO A 1 97 ? 11.036 -0.598 -18.359 1.00 84.56 97 PRO A C 1
ATOM 749 O O . PRO A 1 97 ? 11.082 -0.841 -17.154 1.00 84.56 97 PRO A O 1
ATOM 752 N N . HIS A 1 98 ? 11.536 0.532 -18.857 1.00 89.50 98 HIS A N 1
ATOM 753 C CA . HIS A 1 98 ? 12.257 1.533 -18.085 1.00 89.50 98 HIS A CA 1
ATOM 754 C C . HIS A 1 98 ? 11.288 2.563 -17.505 1.00 89.50 98 HIS A C 1
ATOM 756 O O . HIS A 1 98 ? 10.818 3.482 -18.177 1.00 89.50 98 HIS A O 1
ATOM 762 N N . SER A 1 99 ? 11.005 2.428 -16.213 1.00 90.75 99 SER A N 1
ATOM 763 C CA . SER A 1 99 ? 10.141 3.355 -15.490 1.00 90.75 99 SER A CA 1
ATOM 764 C C . SER A 1 99 ? 10.664 3.642 -14.089 1.00 90.75 99 SER A C 1
ATOM 766 O O . SER A 1 99 ? 11.336 2.817 -13.470 1.00 90.75 99 SER A O 1
ATOM 768 N N . VAL A 1 100 ? 10.353 4.840 -13.601 1.00 92.62 100 VAL A N 1
ATOM 769 C CA . VAL A 1 100 ? 10.692 5.292 -12.253 1.00 92.62 100 VAL A CA 1
ATOM 770 C C . VAL A 1 100 ? 9.421 5.266 -11.398 1.00 92.62 100 VAL A C 1
ATOM 772 O O . VAL A 1 100 ? 8.404 5.835 -11.809 1.00 92.62 100 VAL A O 1
ATOM 775 N N . PRO A 1 101 ? 9.434 4.598 -10.229 1.00 94.19 101 PRO A N 1
ATOM 776 C CA . PRO A 1 101 ? 8.305 4.621 -9.306 1.00 94.19 101 PRO A CA 1
ATOM 777 C C . PRO A 1 101 ? 8.088 6.020 -8.718 1.00 94.19 101 PRO A C 1
ATOM 779 O O . PRO A 1 101 ? 9.021 6.813 -8.612 1.00 94.19 101 PRO A O 1
ATOM 782 N N . SER A 1 102 ? 6.859 6.309 -8.291 1.00 95.00 102 SER A N 1
ATOM 783 C CA . SER A 1 102 ? 6.578 7.477 -7.455 1.00 95.00 102 SER A CA 1
ATOM 784 C C . SER A 1 102 ? 7.292 7.382 -6.105 1.00 95.00 102 SER A C 1
ATOM 786 O O . SER A 1 102 ? 7.580 6.288 -5.615 1.00 95.00 102 SER A O 1
ATOM 788 N N . GLU A 1 103 ? 7.471 8.522 -5.443 1.00 95.44 103 GLU A N 1
ATOM 789 C CA . GLU A 1 103 ? 7.762 8.529 -4.009 1.00 95.44 103 GLU A CA 1
ATOM 790 C C . GLU A 1 103 ? 6.631 7.827 -3.226 1.00 95.44 103 GLU A C 1
ATOM 792 O O . GLU A 1 103 ? 5.486 7.766 -3.704 1.00 95.44 103 GLU A O 1
ATOM 797 N N . PRO A 1 104 ? 6.923 7.243 -2.051 1.00 95.38 104 PRO A N 1
ATOM 798 C CA . PRO A 1 104 ? 5.911 6.598 -1.229 1.00 95.38 104 PRO A CA 1
ATOM 799 C C . PRO A 1 104 ? 4.947 7.631 -0.631 1.00 95.38 104 PRO A C 1
ATOM 801 O O . PRO A 1 104 ? 5.360 8.566 0.052 1.00 95.38 104 PRO A O 1
ATOM 804 N N . HIS A 1 105 ? 3.646 7.425 -0.834 1.00 94.31 105 HIS A N 1
ATOM 805 C CA . HIS A 1 105 ? 2.592 8.236 -0.221 1.00 94.31 105 HIS A CA 1
ATOM 806 C C . HIS A 1 105 ? 1.891 7.442 0.875 1.00 94.31 105 HIS A C 1
ATOM 808 O O . HIS A 1 105 ? 1.295 6.403 0.598 1.00 94.31 105 HIS A O 1
ATOM 814 N N . CYS A 1 106 ? 1.961 7.923 2.114 1.00 92.44 106 CYS A N 1
ATOM 815 C CA . CYS A 1 106 ? 1.441 7.206 3.274 1.00 92.44 106 CYS A CA 1
ATOM 816 C C . CYS A 1 106 ? 0.119 7.803 3.766 1.00 92.44 106 CYS A C 1
ATOM 818 O O . CYS A 1 106 ? -0.063 9.021 3.770 1.00 92.44 106 CYS A O 1
ATOM 820 N N . ALA A 1 107 ? -0.809 6.934 4.167 1.00 90.00 107 ALA A N 1
ATOM 821 C CA . ALA A 1 107 ? -2.087 7.316 4.751 1.00 90.00 107 ALA A CA 1
ATOM 822 C C . ALA A 1 107 ? -2.556 6.283 5.782 1.00 90.00 107 ALA A C 1
ATOM 824 O O . ALA A 1 107 ? -2.333 5.078 5.638 1.00 90.00 107 ALA A O 1
ATOM 825 N N . PHE A 1 108 ? -3.257 6.766 6.806 1.00 89.06 108 PHE A N 1
ATOM 826 C CA . PHE A 1 108 ? -3.913 5.922 7.797 1.00 89.06 108 PHE A CA 1
ATOM 827 C C . PHE A 1 108 ? -5.293 5.485 7.308 1.00 89.06 108 PHE A C 1
ATOM 829 O O . PHE A 1 108 ? -6.065 6.275 6.763 1.00 89.06 108 PHE A O 1
ATOM 836 N N . THR A 1 109 ? -5.617 4.220 7.549 1.00 88.19 109 THR A N 1
ATOM 837 C CA . THR A 1 109 ? -6.994 3.726 7.469 1.00 88.19 109 THR A CA 1
ATOM 838 C C . THR A 1 109 ? -7.763 4.171 8.710 1.00 88.19 109 THR A C 1
ATOM 840 O O . THR A 1 109 ? -7.226 4.146 9.820 1.00 88.19 109 THR A O 1
ATOM 843 N N . SER A 1 110 ? -9.024 4.583 8.553 1.00 82.75 110 SER A N 1
ATOM 844 C CA . SER A 1 110 ? -9.816 4.947 9.732 1.00 82.75 110 SER A CA 1
ATOM 845 C C . SER A 1 110 ? -10.105 3.707 10.584 1.00 82.75 110 SER A C 1
ATOM 847 O O . SER A 1 110 ? -10.209 2.602 10.040 1.00 82.75 110 SER A O 1
ATOM 849 N N . PRO A 1 111 ? -10.279 3.869 11.905 1.00 79.31 111 PRO A N 1
ATOM 850 C CA . PRO A 1 111 ? -10.805 2.807 12.750 1.00 79.31 111 PRO A CA 1
ATOM 851 C C . PRO A 1 111 ? -12.150 2.304 12.216 1.00 79.31 111 PRO A C 1
ATOM 853 O O . PRO A 1 111 ? -12.929 3.077 11.650 1.00 79.31 111 PRO A O 1
ATOM 856 N N . THR A 1 112 ? -12.445 1.018 12.411 1.00 75.19 112 THR A N 1
ATOM 857 C CA . THR A 1 112 ? -13.755 0.457 12.066 1.00 75.19 112 THR A CA 1
ATOM 858 C C . THR A 1 112 ? -14.841 1.266 12.762 1.00 75.19 112 THR A C 1
ATOM 860 O O . THR A 1 112 ? -14.823 1.386 13.989 1.00 75.19 112 THR A O 1
ATOM 863 N N . ALA A 1 113 ? -15.789 1.812 11.995 1.00 71.38 113 ALA A N 1
ATOM 864 C CA . ALA A 1 113 ? -16.963 2.447 12.576 1.00 71.38 113 ALA A CA 1
ATOM 865 C C . ALA A 1 113 ? -17.635 1.438 13.513 1.00 71.38 113 ALA A C 1
ATOM 867 O O . ALA A 1 113 ? -17.958 0.322 13.098 1.00 71.38 113 ALA A O 1
ATOM 868 N N . ALA A 1 114 ? -17.795 1.804 14.786 1.00 73.19 114 ALA A N 1
ATOM 869 C CA . ALA A 1 114 ? -18.449 0.934 15.748 1.00 73.19 114 ALA A CA 1
ATOM 870 C C . ALA A 1 114 ? -19.853 0.608 15.224 1.00 73.19 114 ALA A C 1
ATOM 872 O O . ALA A 1 114 ? -20.642 1.515 14.959 1.00 73.19 114 ALA A O 1
ATOM 873 N N . ASN A 1 115 ? -20.164 -0.679 15.043 1.00 79.62 115 ASN A N 1
ATOM 874 C CA . ASN A 1 115 ? -21.507 -1.088 14.657 1.00 79.62 115 ASN A CA 1
ATOM 875 C C . ASN A 1 115 ? -22.440 -0.827 15.845 1.00 79.62 115 ASN A C 1
ATOM 877 O O . ASN A 1 115 ? -22.495 -1.615 16.788 1.00 79.62 115 ASN A O 1
ATOM 881 N N . THR A 1 116 ? -23.141 0.304 15.819 1.00 86.50 116 THR A N 1
ATOM 882 C CA . THR A 1 116 ? -24.041 0.724 16.899 1.00 86.50 116 THR A CA 1
ATOM 883 C C . THR A 1 116 ? -25.401 0.037 16.827 1.00 86.50 116 THR A C 1
ATOM 885 O O . THR A 1 116 ? -26.134 0.073 17.808 1.00 86.50 116 THR A O 1
ATOM 888 N N . VAL A 1 117 ? -25.731 -0.644 15.723 1.00 89.44 117 VAL A N 1
ATOM 889 C CA . VAL A 1 117 ? -26.999 -1.374 15.545 1.00 89.44 117 VAL A CA 1
ATOM 890 C C . VAL A 1 117 ? -27.300 -2.342 16.698 1.00 89.44 117 VAL A C 1
ATOM 892 O O . VAL A 1 117 ? -28.383 -2.227 17.269 1.00 89.44 117 VAL A O 1
ATOM 895 N N . PRO A 1 118 ? -26.395 -3.256 17.110 1.00 90.19 118 PRO A N 1
ATOM 896 C CA . PRO A 1 118 ? -26.659 -4.146 18.243 1.00 90.19 118 PRO A CA 1
ATOM 897 C C . PRO A 1 118 ? -26.862 -3.393 19.562 1.00 90.19 118 PRO A C 1
ATOM 899 O O . PRO A 1 118 ? -27.653 -3.833 20.389 1.00 90.19 118 PRO A O 1
ATOM 902 N N . VAL A 1 119 ? -26.187 -2.255 19.753 1.00 92.00 119 VAL A N 1
ATOM 903 C CA . VAL A 1 119 ? -26.337 -1.418 20.954 1.00 92.00 119 VAL A CA 1
ATOM 904 C C . VAL A 1 119 ? -27.699 -0.724 20.958 1.00 92.00 119 VAL A C 1
ATOM 906 O O . VAL A 1 119 ? -28.394 -0.722 21.966 1.00 92.00 119 VAL A O 1
ATOM 909 N N . VAL A 1 120 ? -28.123 -0.170 19.823 1.00 93.75 120 VAL A N 1
ATOM 910 C CA . VAL A 1 120 ? -29.445 0.454 19.687 1.00 93.75 120 VAL A CA 1
ATOM 911 C C . VAL A 1 120 ? -30.545 -0.592 19.868 1.00 93.75 120 VAL A C 1
ATOM 913 O O . VAL A 1 120 ? -31.500 -0.352 20.602 1.00 93.75 120 VAL A O 1
ATOM 916 N N . LEU A 1 121 ? -30.394 -1.773 19.262 1.00 95.62 121 LEU A N 1
ATOM 917 C CA . LEU A 1 121 ? -31.357 -2.862 19.398 1.00 95.62 121 LEU A CA 1
ATOM 918 C C . LEU A 1 121 ? -31.438 -3.373 20.842 1.00 95.62 121 LEU A C 1
ATOM 920 O O . LEU A 1 121 ? -32.540 -3.581 21.341 1.00 95.62 121 LEU A O 1
ATOM 924 N N . SER A 1 122 ? -30.304 -3.528 21.536 1.00 94.31 122 SER A N 1
ATOM 925 C CA . SER A 1 122 ? -30.300 -3.972 22.935 1.00 94.31 122 SER A CA 1
ATOM 926 C C . SER A 1 122 ? -30.975 -2.958 23.861 1.00 94.31 122 SER A C 1
ATOM 928 O O . SER A 1 122 ? -31.771 -3.357 24.712 1.00 94.31 122 SER A O 1
ATOM 930 N N . VAL A 1 123 ? -30.737 -1.658 23.654 1.00 96.19 123 VAL A N 1
ATOM 931 C CA . VAL A 1 123 ? -31.402 -0.577 24.399 1.00 96.19 123 VAL A CA 1
ATOM 932 C C . VAL A 1 123 ? -32.908 -0.570 24.131 1.00 96.19 123 VAL A C 1
ATOM 934 O O . VAL A 1 123 ? -33.687 -0.492 25.080 1.00 96.19 123 VAL A O 1
ATOM 937 N N . LEU A 1 124 ? -33.332 -0.711 22.869 1.00 97.19 124 LEU A N 1
ATOM 938 C CA . LEU A 1 124 ? -34.751 -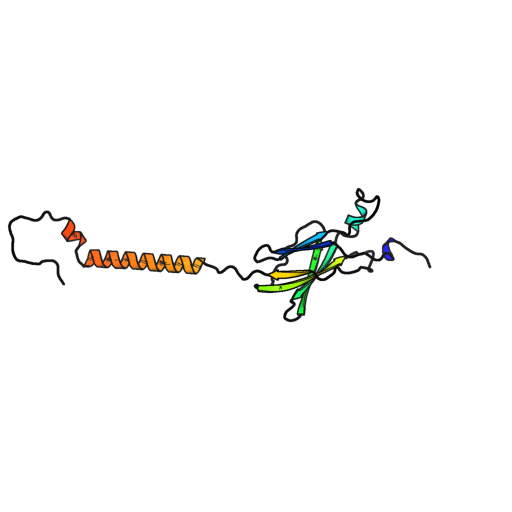0.795 22.510 1.00 97.19 124 LEU A CA 1
ATOM 939 C C . LEU A 1 124 ? -35.422 -2.020 23.144 1.00 97.19 124 LEU A C 1
ATOM 941 O O . LEU A 1 124 ? -36.469 -1.876 23.768 1.00 97.19 124 LEU A O 1
ATOM 945 N N . CYS A 1 125 ? -34.803 -3.203 23.062 1.00 96.88 125 CYS A N 1
ATOM 946 C CA . CYS A 1 125 ? -35.322 -4.421 23.686 1.00 96.88 125 CYS A CA 1
ATOM 947 C C . CYS A 1 125 ? -35.430 -4.289 25.212 1.00 96.88 125 CYS A C 1
ATOM 949 O O . CYS A 1 125 ? -36.467 -4.631 25.779 1.00 96.88 125 CYS A O 1
ATOM 951 N N . ALA A 1 126 ? -34.394 -3.767 25.877 1.00 96.81 126 ALA A N 1
ATOM 952 C CA . ALA A 1 126 ? -34.405 -3.553 27.323 1.00 96.81 126 ALA A CA 1
ATOM 953 C C . ALA A 1 126 ? -35.508 -2.569 27.741 1.00 96.81 126 ALA A C 1
ATOM 955 O O . ALA A 1 126 ? -36.245 -2.836 28.691 1.00 96.81 126 ALA A O 1
ATOM 956 N N . PHE A 1 127 ? -35.669 -1.470 26.998 1.00 97.00 127 PHE A N 1
ATOM 957 C CA . PHE A 1 127 ? -36.726 -0.492 27.241 1.00 97.00 127 PHE A CA 1
ATOM 958 C C . PHE A 1 127 ? -38.120 -1.101 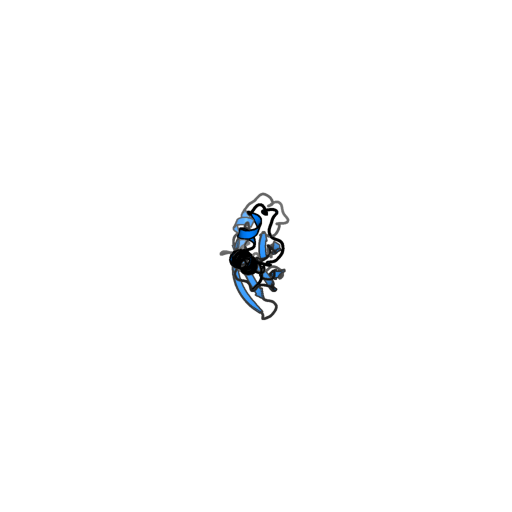27.040 1.00 97.00 127 PHE A C 1
ATOM 960 O O . PHE A 1 127 ? -38.987 -0.940 27.897 1.00 97.00 127 PHE A O 1
ATOM 967 N N . SER A 1 128 ? -38.337 -1.863 25.962 1.00 96.62 128 SER A N 1
ATOM 968 C CA . SER A 1 128 ? -39.610 -2.550 25.715 1.00 96.62 128 SER A CA 1
ATOM 969 C C . SER A 1 128 ? -39.955 -3.559 26.814 1.00 96.62 128 SER A C 1
ATOM 971 O O . SER A 1 128 ? -41.091 -3.569 27.284 1.00 96.62 128 SER A O 1
ATOM 973 N N . LEU A 1 129 ? -38.992 -4.369 27.269 1.00 97.00 129 LEU A N 1
ATOM 974 C CA . LEU A 1 129 ? -39.204 -5.319 28.368 1.00 97.00 129 LEU A CA 1
ATOM 975 C C . LEU A 1 129 ? -39.522 -4.607 29.686 1.00 97.00 129 LEU A C 1
ATOM 977 O O . LEU A 1 129 ? -40.412 -5.047 30.413 1.00 97.00 129 LEU A O 1
ATOM 981 N N . LEU A 1 130 ? -38.846 -3.489 29.972 1.00 96.56 130 LEU A N 1
ATOM 982 C CA . LEU A 1 130 ? -39.119 -2.675 31.156 1.00 96.56 130 LEU A CA 1
ATOM 983 C C . LEU A 1 130 ? -40.544 -2.103 31.121 1.00 96.56 130 LEU A C 1
ATOM 985 O O . LEU A 1 130 ? -41.255 -2.189 32.119 1.00 96.56 130 LEU A O 1
ATOM 989 N N . VAL A 1 131 ? -40.987 -1.574 29.976 1.00 95.50 131 VAL A N 1
ATOM 990 C CA . VAL A 1 131 ? -42.360 -1.070 29.800 1.00 95.50 131 VAL A CA 1
ATOM 991 C C . VAL A 1 131 ? -43.382 -2.191 29.996 1.00 95.50 131 VAL A C 1
ATOM 993 O O . VAL A 1 131 ? -44.332 -2.010 30.753 1.00 95.50 131 VAL A O 1
ATOM 996 N N . VAL A 1 132 ? -43.177 -3.363 29.386 1.00 95.50 132 VAL A N 1
ATOM 997 C CA . VAL A 1 132 ? -44.078 -4.519 29.548 1.00 95.50 132 VAL A CA 1
ATOM 998 C C . VAL A 1 132 ? -44.138 -4.981 31.005 1.00 95.50 132 VAL A C 1
ATOM 1000 O O . VAL A 1 132 ? -45.229 -5.236 31.513 1.00 95.50 132 VAL A O 1
ATOM 1003 N N . LEU A 1 133 ? -42.998 -5.039 31.698 1.00 95.31 133 LEU A N 1
ATOM 1004 C CA . LEU A 1 133 ? -42.934 -5.400 33.114 1.00 95.31 133 LEU A CA 1
ATOM 1005 C C . LEU A 1 133 ? -43.690 -4.388 33.985 1.00 95.31 133 LEU A C 1
ATOM 1007 O O . LEU A 1 133 ? -44.504 -4.786 34.816 1.00 95.31 133 LEU A O 1
ATOM 1011 N N . LEU A 1 134 ? -43.470 -3.086 33.773 1.00 93.19 134 LEU A N 1
ATOM 1012 C CA . LEU A 1 134 ? -44.175 -2.024 34.494 1.00 93.19 134 LEU A CA 1
ATOM 1013 C C . LEU A 1 134 ? -45.686 -2.073 34.228 1.00 93.19 134 LEU A C 1
ATOM 1015 O O . LEU A 1 134 ? -46.471 -2.010 35.173 1.00 93.19 134 LEU A O 1
ATOM 1019 N N . CYS A 1 135 ? -46.106 -2.261 32.973 1.00 90.81 135 CYS A N 1
ATOM 1020 C CA . CYS A 1 135 ? -47.512 -2.467 32.622 1.00 90.81 135 CYS A CA 1
ATOM 1021 C C . CYS A 1 135 ? -48.090 -3.706 33.322 1.00 90.81 135 CYS A C 1
ATOM 1023 O O . CYS A 1 135 ? -49.172 -3.625 33.903 1.00 90.81 135 CYS A O 1
ATOM 1025 N N . GLY A 1 136 ? -47.358 -4.823 33.334 1.00 89.56 136 GLY A N 1
ATOM 1026 C CA . GLY A 1 136 ? -47.747 -6.051 34.026 1.00 89.56 136 GLY A CA 1
ATOM 1027 C C . GLY A 1 136 ? -47.934 -5.847 35.531 1.00 89.56 136 GLY A C 1
ATOM 1028 O O . GLY A 1 136 ? -48.948 -6.271 36.080 1.00 89.56 136 GLY A O 1
ATOM 1029 N N . ILE A 1 137 ? -47.021 -5.12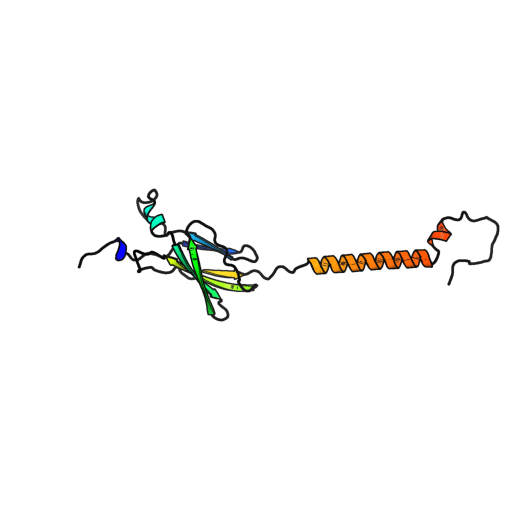6 36.190 1.00 88.06 137 ILE A N 1
ATOM 1030 C CA . ILE A 1 137 ? -47.114 -4.785 37.620 1.00 88.06 137 ILE A CA 1
ATOM 1031 C C . ILE A 1 137 ? -48.326 -3.884 37.895 1.00 88.06 137 ILE A C 1
ATOM 1033 O O . ILE A 1 137 ? -49.058 -4.108 38.860 1.00 88.06 137 ILE A O 1
ATOM 1037 N N . VAL A 1 138 ? -48.575 -2.871 37.061 1.00 85.25 138 VAL A N 1
ATOM 1038 C CA . VAL A 1 138 ? -49.721 -1.956 37.222 1.00 85.25 138 VAL A CA 1
ATOM 1039 C C . VAL A 1 138 ? -51.058 -2.690 37.040 1.00 85.25 138 VAL A C 1
ATOM 1041 O O . VAL A 1 138 ? -52.008 -2.425 37.781 1.00 85.25 138 VAL A O 1
ATOM 1044 N N . VAL A 1 139 ? -51.128 -3.634 36.096 1.00 84.44 139 VAL A N 1
ATOM 1045 C CA . VAL A 1 139 ? -52.303 -4.495 35.883 1.00 84.44 139 VAL A CA 1
ATOM 1046 C C . VAL A 1 139 ? -52.481 -5.476 37.047 1.00 84.44 139 VAL A C 1
ATOM 1048 O O . VAL A 1 139 ? -53.579 -5.564 37.595 1.00 84.44 139 VAL A O 1
ATOM 1051 N N . TYR A 1 140 ? -51.413 -6.159 37.473 1.00 82.38 140 TYR A N 1
ATOM 1052 C CA . TYR A 1 140 ? -51.445 -7.138 38.567 1.00 82.38 140 TYR A CA 1
ATOM 1053 C C . TYR A 1 140 ? -51.793 -6.503 39.919 1.00 82.38 140 TYR A C 1
ATOM 1055 O O . TYR A 1 140 ? -52.596 -7.043 40.672 1.00 82.38 140 TYR A O 1
ATOM 1063 N N . SER A 1 141 ? -51.257 -5.312 40.205 1.00 78.88 141 SER A N 1
ATOM 1064 C CA . SER A 1 141 ? -51.575 -4.550 41.422 1.00 78.88 141 SER A CA 1
ATOM 1065 C C . SER A 1 141 ? -52.999 -3.974 41.440 1.00 78.88 141 SER A C 1
ATOM 1067 O O . SER A 1 141 ? -53.365 -3.277 42.386 1.00 78.88 141 SER A O 1
ATOM 1069 N N . GLY A 1 142 ? -53.810 -4.218 40.400 1.00 65.56 142 GLY A N 1
ATOM 1070 C CA . GLY A 1 142 ? -55.205 -3.780 40.327 1.00 65.56 142 GLY A CA 1
ATOM 1071 C C . GLY A 1 142 ? -55.384 -2.260 40.270 1.00 65.56 142 GLY A C 1
ATOM 1072 O O . GLY A 1 142 ? -56.516 -1.775 40.326 1.00 65.56 142 GLY A O 1
ATOM 1073 N N . ARG A 1 143 ? -54.298 -1.483 40.126 1.00 62.84 143 ARG A N 1
ATOM 1074 C CA . ARG A 1 143 ? -54.348 -0.013 40.174 1.00 62.84 143 ARG A CA 1
ATOM 1075 C C . ARG A 1 143 ? -55.157 0.584 39.023 1.00 62.84 143 ARG A C 1
ATOM 1077 O O . ARG A 1 143 ? -55.815 1.599 39.223 1.00 62.84 143 ARG A O 1
ATOM 1084 N N . LEU A 1 144 ? -55.193 -0.074 37.862 1.00 58.25 144 LEU A N 1
ATOM 1085 C CA . LEU A 1 144 ? -56.052 0.327 36.738 1.00 58.25 144 LEU A CA 1
ATOM 1086 C C . LEU A 1 144 ? -57.541 0.041 36.992 1.00 58.25 144 LEU A C 1
ATOM 1088 O O . LEU A 1 144 ? -58.383 0.842 36.592 1.00 58.25 144 LEU A O 1
ATOM 1092 N N . LEU A 1 145 ? -57.882 -1.039 37.707 1.00 56.19 145 LEU A N 1
ATOM 1093 C CA . LEU A 1 145 ? -59.276 -1.336 38.069 1.00 56.19 145 LEU A CA 1
ATOM 1094 C C . LEU A 1 145 ? -59.827 -0.367 39.130 1.00 56.19 145 LEU A C 1
ATOM 1096 O O . LEU A 1 145 ? -61.030 -0.103 39.148 1.00 56.19 145 LEU A O 1
ATOM 1100 N N . CYS A 1 146 ? -58.968 0.187 39.990 1.00 55.97 146 CYS A N 1
ATOM 1101 C CA . CYS A 1 146 ? -59.380 1.157 41.008 1.00 55.97 146 CYS A CA 1
ATOM 1102 C C . CYS A 1 146 ? -59.550 2.590 40.485 1.00 55.97 146 CYS A C 1
ATOM 1104 O O . CYS A 1 146 ? -60.238 3.377 41.129 1.00 55.97 146 CYS A O 1
ATOM 1106 N N . MET A 1 147 ? -58.994 2.944 39.321 1.00 55.38 147 MET A N 1
ATOM 1107 C CA . MET A 1 147 ? -59.125 4.306 38.779 1.00 55.38 147 MET A CA 1
ATOM 1108 C C . MET A 1 147 ? -60.503 4.603 38.172 1.00 55.38 147 MET A C 1
ATOM 1110 O O . MET A 1 147 ? -60.833 5.767 37.966 1.00 55.38 147 MET A O 1
ATOM 1114 N N . HIS A 1 148 ? -61.324 3.580 37.912 1.00 56.81 148 HIS A N 1
ATOM 1115 C CA . HIS A 1 148 ? -62.587 3.727 37.178 1.00 56.81 148 HIS A CA 1
ATOM 1116 C C . HIS A 1 148 ? -63.853 3.483 38.015 1.00 56.81 148 HIS A C 1
ATOM 1118 O O . HIS A 1 148 ? -64.948 3.393 37.462 1.00 56.81 148 HIS A O 1
ATOM 1124 N N . LYS A 1 149 ? -63.738 3.389 39.347 1.00 51.84 149 LYS A N 1
ATOM 1125 C CA . LYS A 1 149 ? -64.912 3.306 40.227 1.00 51.84 149 LYS A CA 1
ATOM 1126 C C . LYS A 1 149 ? -65.216 4.679 40.842 1.00 51.84 149 LYS A C 1
ATOM 1128 O O . LYS A 1 149 ? -64.407 5.158 41.636 1.00 51.84 149 LYS A O 1
ATOM 1133 N N . PRO A 1 150 ? -66.365 5.315 40.534 1.00 57.56 150 PRO A N 1
ATOM 1134 C CA . PRO A 1 150 ? -66.818 6.476 41.296 1.00 57.56 150 PRO A CA 1
ATOM 1135 C C . PRO A 1 150 ? -67.026 6.047 42.756 1.00 57.56 150 PRO A C 1
ATOM 1137 O O . PRO A 1 150 ? -67.768 5.101 43.015 1.00 57.56 150 PRO A O 1
ATOM 1140 N N . LEU A 1 151 ? -66.332 6.695 43.701 1.00 59.19 151 LEU A N 1
ATOM 1141 C CA . LEU A 1 151 ? -66.416 6.363 45.127 1.00 59.19 151 LEU A CA 1
ATOM 1142 C C . LEU A 1 151 ? -67.870 6.500 45.627 1.00 59.19 151 LEU A C 1
ATOM 1144 O O . LEU A 1 151 ? -68.407 7.613 45.606 1.00 59.19 151 LEU A O 1
ATOM 1148 N N . PRO A 1 152 ? -68.512 5.431 46.136 1.00 59.41 152 PRO A N 1
ATOM 1149 C CA . PRO A 1 152 ? -69.746 5.574 46.894 1.00 59.41 152 PRO A CA 1
ATOM 1150 C C . PRO A 1 152 ? -69.435 6.222 48.252 1.00 59.41 152 PRO A C 1
ATOM 1152 O O . PRO A 1 152 ? -68.538 5.796 48.977 1.00 59.41 152 PRO A O 1
ATOM 1155 N N . LYS A 1 153 ? -70.183 7.275 48.593 1.00 57.12 153 LYS A N 1
ATOM 1156 C CA . LYS A 1 153 ? -69.960 8.180 49.739 1.00 57.12 153 LYS A CA 1
ATOM 1157 C C . LYS A 1 153 ? -70.168 7.569 51.143 1.00 57.12 153 LYS A C 1
ATOM 1159 O O . LYS A 1 153 ? -70.322 8.331 52.091 1.00 57.12 153 LYS A O 1
ATOM 1164 N N . THR A 1 154 ? -70.196 6.250 51.330 1.00 56.69 154 THR A N 1
ATOM 1165 C CA . THR A 1 154 ? -70.799 5.677 52.555 1.00 56.69 154 THR A CA 1
ATOM 1166 C C . THR A 1 154 ? -70.048 4.566 53.286 1.00 56.69 154 THR A C 1
ATOM 1168 O O . THR A 1 154 ? -70.586 4.064 54.265 1.00 56.69 154 THR A O 1
ATOM 1171 N N . LEU A 1 155 ? -68.801 4.224 52.947 1.00 53.59 155 LEU A N 1
ATOM 1172 C CA . LEU A 1 155 ? -68.025 3.267 53.755 1.00 53.59 155 LEU A CA 1
ATOM 1173 C C . LEU A 1 155 ? -66.622 3.793 54.076 1.00 53.59 155 LEU A C 1
ATOM 1175 O O . LEU A 1 155 ? -65.662 3.606 53.335 1.00 53.59 155 LEU A O 1
ATOM 1179 N N . SER A 1 156 ? -66.536 4.456 55.228 1.00 50.03 156 SER A N 1
ATOM 1180 C CA . SER A 1 156 ? -65.312 4.562 56.019 1.00 50.03 156 SER A CA 1
ATOM 1181 C C . SER A 1 156 ? -64.941 3.157 56.513 1.00 50.03 156 SER A C 1
ATOM 1183 O O . SER A 1 156 ? -65.828 2.426 56.948 1.00 50.03 156 SER A O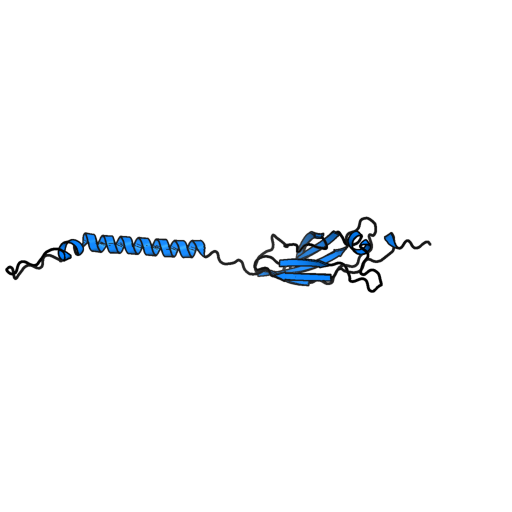 1
ATOM 1185 N N . SER A 1 157 ? -63.655 2.799 56.477 1.00 53.62 157 SER A N 1
ATOM 1186 C CA . SER A 1 157 ? -63.039 1.604 57.093 1.00 53.62 157 SER A CA 1
ATOM 1187 C C . SER A 1 157 ? -62.973 0.268 56.324 1.00 53.62 157 SER A C 1
ATOM 1189 O O . SER A 1 157 ? -63.275 -0.760 56.900 1.00 53.62 157 SER A O 1
ATOM 1191 N N . VAL A 1 158 ? -62.434 0.212 55.097 1.00 56.81 158 VAL A N 1
ATOM 1192 C CA . VAL A 1 158 ? -61.579 -0.942 54.699 1.00 56.81 158 VAL A CA 1
ATOM 1193 C C . VAL A 1 158 ? -60.545 -0.496 53.650 1.00 56.81 158 VAL A C 1
ATOM 1195 O O . VAL A 1 158 ? -60.944 0.003 52.595 1.00 56.81 158 VAL A O 1
ATOM 1198 N N . PRO A 1 159 ? -59.228 -0.689 53.864 1.00 53.00 159 PRO A N 1
ATOM 1199 C CA . PRO A 1 159 ? -58.235 -0.498 52.815 1.00 53.00 159 PRO A CA 1
ATOM 1200 C C . PRO A 1 159 ? -58.225 -1.737 51.903 1.00 53.00 159 PRO A C 1
ATOM 1202 O O . PRO A 1 159 ? -57.522 -2.706 52.159 1.00 53.00 159 PRO A O 1
ATOM 1205 N N . LEU A 1 160 ? -59.018 -1.734 50.830 1.00 53.31 160 LEU A N 1
ATOM 1206 C CA . LEU A 1 160 ? -58.961 -2.761 49.778 1.00 53.31 160 LEU A CA 1
ATOM 1207 C C . LEU A 1 160 ? -58.109 -2.258 48.608 1.00 53.31 160 LEU A C 1
ATOM 1209 O O . LEU A 1 160 ? -58.619 -1.926 47.545 1.00 53.31 160 LEU A O 1
ATOM 1213 N N . CYS A 1 161 ? -56.804 -2.150 48.855 1.00 54.72 161 CYS A N 1
ATOM 1214 C CA . CYS A 1 161 ? -55.743 -2.094 47.845 1.00 54.72 161 CYS A CA 1
ATOM 1215 C C . CYS A 1 161 ? -54.398 -2.223 48.580 1.00 54.72 161 CYS A C 1
ATOM 1217 O O . CYS A 1 161 ? -53.747 -1.223 48.873 1.00 54.72 161 CYS A O 1
ATOM 1219 N N . GLY A 1 162 ? -54.008 -3.443 48.953 1.00 44.25 162 GLY A N 1
ATOM 1220 C CA . GLY A 1 162 ? -52.748 -3.668 49.663 1.00 44.25 162 GLY A CA 1
ATOM 1221 C C . GLY A 1 162 ? -52.483 -5.140 49.951 1.00 44.25 162 GLY A C 1
ATOM 1222 O O . GLY A 1 162 ? -52.898 -5.645 50.990 1.00 44.25 162 GLY A O 1
ATOM 1223 N N . GLY A 1 163 ? -51.808 -5.797 49.011 1.00 40.53 163 GLY A N 1
ATOM 1224 C CA . GLY A 1 163 ? -50.873 -6.892 49.259 1.00 40.53 163 GLY A CA 1
ATOM 1225 C C . GLY A 1 163 ? -49.504 -6.425 48.789 1.00 40.53 163 GLY A C 1
ATOM 1226 O O . GLY A 1 163 ? -49.482 -5.711 47.756 1.00 40.53 163 GLY A O 1
#

Sequence (163 aa):
MLFYPLTDTLLGPPVVSVSGCGNCPLLQVTPPTSRGLQRSLSPTQLYYRQFTCKVRRTRDGSQFSMWVTSTEKTVIGYLEPGAEYCVTVTPSTSFNPHSVPSEPHCAFTSPTAANTVPVVLSVLCAFSLLVVLLCGIVVYSGRLLCMHKPLPKTLSSVPLCGG

Foldseek 3Di:
DDDDCQARPAQEEWDWDWDAPAQWIWIATAGPDDPDPCPPPCPSQVQQAKKKKWKAWPPPGDIDIDIDGHPDTDTDDDDDAQTKIWIKIWGDDPRYPRYDIDDTDMDHRHHDDPPCVVVVVVVVVVVVVVVVVVVVCCVVQCVVVVVPDDDDPDDDDDPPRDD

Radius of gyration: 34.8 Å; chains: 1; bounding box: 95×29×90 Å

pLDDT: mean 81.43, std 15.07, range [40.53, 97.19]

Secondary structure (DSSP, 8-state):
----HHHHS-BPPPEEEEEE-SSSEEEEEE----SSSGGG-THHHHHTSEEEEEEEETTT--EEEEEEETTS-EE--SPPTT-EEEEEEEEE-SS---B-PPPPEEEEPPPPPP--HHHHHHHHHHHHHHHHHHHHHHHHTTHHHHTT-PPPTT--S---S--

=== Feature glossary ===
The record interleaves many kinds of information about one protein. Here is each kind framed as the question it answers.

Q: What are the backbone torsion angles?
A: φ (phi) and ψ (psi) are the two rotatable backbone dihedrals per residue: φ is the C(i-1)–N–Cα–C torsion, ψ is the N–Cα–C–N(i+1) torsion, both in degrees on (−180°, 180°]. α-helical residues cluster near (−60°, −45°); β-strand residues near (−120°, +130°). A Ramachandran plot is simply a scatter of (φ, ψ) for every residue.

Q: What is the amino-acid chain?
A: This is the polypeptide sequence — one letter per residue, N-terminus first. Length ranges from a few dozen residues for small domains to over a thousand for large multi-domain proteins.

Q: How mobile is each atom in the crystal?
A: For experimental (PDB) structures, the B-factor (temperature factor) quantifies the positional spread of each atom in the crystal — a combination of thermal vibration and static disorder — in units of Å². High B-factors mark flexible loops or poorly resolved regions; low B-factors mark the rigid, well-ordered core.

Q: Are the domains correctly placed relative to each other?
A: Predicted Aligned Error (PAE) is an AlphaFold confidence matrix: entry (i, j) is the expected error in the position of residue j, in ångströms, when the prediction is superimposed on the true structure at residue i. Low PAE within a block of residues means that block is internally rigid and well-predicted; high PAE between two blocks means their relative placement is uncertain even if each block individually is confident.

Q: How confident is the AlphaFold model at each residue?
A: pLDDT is the predicted lDDT-Cα score: AlphaFold's confidence that the local environment of each residue (all inter-atomic distances within 15 Å) is correctly placed. It is a per-residue number between 0 and 100, with higher meaning more reliable.

Q: What family and function is it annotated with?
A: Functional annotations link the protein to curated databases. InterPro entries identify conserved domains and families by matching the sequence against member-database signatures (Pfam, PROSITE, CDD, …). Gene Ontology (GO) terms describe molecular function, biological process, and cellular component in a controlled vocabulary. CATH places the structure in a hierarchical fold classification (Class/Architecture/Topology/Homologous-superfamily). The organism is the source species.

Q: How big and how compact is the whole molecule?
A: Three whole-structure scalars: the radius of gyration (RMS distance of Cα from centroid, in Å), the count of Cα–Cα contacts (pairs closer than 8 Å and separated by more than four residues in sequence — i.e. tertiary, not local, contacts), and the bounding-box dimensions. Together they distinguish compact globular folds from extended fibres or disordered chains.

Q: What known structures does this most resemble?
A: The Foldseek neighbor list gives the closest experimentally determined structures in the PDB, ranked by structural alignment. TM-score near 1 means near-identical fold; near 0.3 means only rough topology match. This is how one finds what a novel AlphaFold prediction most resembles in the solved-structure universe.

Q: Which residues are buried vs exposed?
A: SASA measures how much of the protein is reachable by solvent. It is computed by rolling a water-sized probe over the atomic surface and summing the exposed area (Å²). Per-residue SASA distinguishes core (buried, low SASA) from surface (exposed, high SASA) residues; total SASA is a whole-molecule size measure.

Q: Which residues are in helices, strands, or loops?
A: Eight-state secondary structure (DSSP): H is the canonical α-helix, G the tighter 3₁₀-helix, I the wider π-helix; E/B are β-structure, T and S are turns and bends, and '-' is everything else. DSSP derives these from the pattern of main-chain N–H···O=C hydrogen bonds, not from the sequence.

Q: Where is each backbone atom in 3D?
A: Structure coordinates are given as an mmCIF _atom_site loop: one row per atom with element, residue name, chain id, sequence number, and x/y/z position in Å. Only the four main-chain atoms per residue are included here; side chains are omitted to keep the record compact.

Q: What if only a Cα trace is available?
A: Three-state secondary structure (P-SEA) collapses the eight DSSP classes into helix (a), strand (b), and coil (c). P-SEA assigns these from Cα geometry alone — distances and angles — without requiring backbone oxygens, so it works on any Cα trace.

Q: What do the rendered images show?
A: The six renders are orthographic views along the three Cartesian axes in both directions. Representation (cartoon, sticks, or surface) and color scheme (sequence-rainbow or by-chain) vary across proteins so the training set covers all the common visualization conventions.

Q: What does the local fold look like, residue by residue?
A: Foldseek's 3Di representation compresses backbone geometry into a per-residue letter drawn from a learned twenty-state alphabet. It captures the tertiary interaction pattern around each residue — which residues are packed against it in space, regardless of where they are in sequence.

Q: What do the diagnostic plots show?
A: The contact map is a binary N×N matrix image: pixel (i, j) is dark where Cα_i and Cα_j are within 8 Å and |i−j|>4. Because the |i−j|>4 filter removes local helical contacts, off-diagonal stripes parallel to the main diagonal indicate parallel β-sheets; stripes perpendicular to it indicate antiparallel β-sheets. The Ramachandran plot scatters every residue's (φ, ψ) pair against the sterically allowed regions. The PAE heatmap renders the predicted-aligned-error matrix.